Protein AF-A0A310SR81-F1 (afdb_monomer)

InterPro domains:
  IPR002130 Cyclophilin-type peptidyl-prolyl cis-trans isomerase domain [PF00160] (1-65)
  IPR002130 Cyclophilin-type peptidyl-prolyl cis-trans isomerase domain [PS50072] (1-66)
  IPR029000 Cyclophilin-like domain superfamily [G3DSA:2.40.100.10] (1-78)
  IPR029000 Cyclophilin-like domain superfamily [SSF50891] (1-83)
  IPR044666 Cyclophilin-type peptidyl-prolyl cis-trans isomerase, cyclophilin A-like [PTHR45625] (1-77)

Radius of gyration: 24.89 Å; Cα contacts (8 Å, |Δi|>4): 40; chains: 1; bounding box: 71×38×48 Å

Organism: NCBI:txid516756

Sequence (116 aa):
MANAGEDNSGSQFFFTLGSQLDLQNKHSTFGYVTE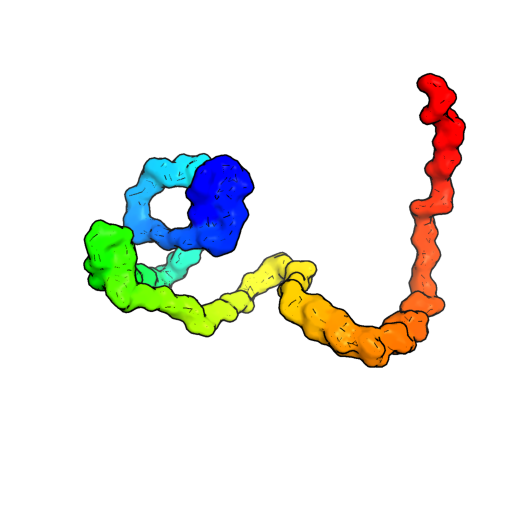ETIYDMLELEEALVDENDKPLYAPKMIKAELLNNPFSEIIPRIIVQERAEEDEEGYVILNKMSCGKSKSAHDHLTDPKLSS

Mean predicted aligned error: 13.72 Å

Secondary structure (DSSP, 8-state):
---SSTT---S-----SS--GGGTTTS-------GGGHHHHHHTTT--B-TTS-BTT---------S--S-TT---HHHHHHHHHHHHHHHHHHHHHS-S----------------

Structure (mmCIF, N/CA/C/O backbone):
data_AF-A0A310SR81-F1
#
_entry.id   AF-A0A310SR81-F1
#
loop_
_atom_site.group_PDB
_atom_site.id
_atom_site.type_symbol
_atom_site.label_atom_id
_atom_site.label_alt_id
_atom_site.label_comp_id
_atom_site.label_asym_id
_atom_site.label_entity_id
_atom_site.label_seq_id
_atom_site.pdbx_PDB_ins_code
_atom_site.Cartn_x
_atom_site.Cartn_y
_atom_site.Cartn_z
_atom_site.occupancy
_atom_site.B_iso_or_equiv
_atom_site.auth_seq_id
_atom_site.auth_comp_id
_atom_site.auth_asym_id
_atom_site.auth_atom_id
_atom_site.pdbx_PDB_model_num
ATOM 1 N N . MET A 1 1 ? 6.260 0.578 6.414 1.00 95.00 1 MET A N 1
ATOM 2 C CA . MET A 1 1 ? 6.528 -0.859 6.181 1.00 95.00 1 MET A CA 1
ATOM 3 C C . MET A 1 1 ? 6.077 -1.636 7.397 1.00 95.00 1 MET A C 1
ATOM 5 O O . MET A 1 1 ? 6.405 -1.218 8.505 1.00 95.00 1 MET A O 1
ATOM 9 N N . ALA A 1 2 ? 5.319 -2.718 7.215 1.00 95.06 2 ALA A N 1
ATOM 10 C CA . ALA A 1 2 ? 4.978 -3.597 8.329 1.00 95.06 2 ALA A CA 1
ATOM 11 C C . ALA A 1 2 ? 6.234 -4.362 8.768 1.00 95.06 2 ALA A C 1
ATOM 13 O O . ALA A 1 2 ? 7.052 -4.754 7.937 1.00 95.06 2 ALA A O 1
ATOM 14 N N . ASN A 1 3 ? 6.390 -4.544 10.073 1.00 93.94 3 ASN A N 1
ATOM 15 C CA . ASN A 1 3 ? 7.456 -5.341 10.664 1.00 93.94 3 ASN A CA 1
ATOM 16 C C . ASN A 1 3 ? 6.949 -5.964 11.971 1.00 93.94 3 ASN A C 1
ATOM 18 O O . ASN A 1 3 ? 5.927 -5.538 12.510 1.00 93.94 3 ASN A O 1
ATOM 22 N N . ALA A 1 4 ? 7.663 -6.975 12.463 1.00 92.19 4 ALA A N 1
ATOM 23 C CA . ALA A 1 4 ? 7.422 -7.592 13.770 1.00 92.19 4 ALA A CA 1
ATOM 24 C C . ALA A 1 4 ? 8.611 -7.379 14.729 1.00 92.19 4 ALA A C 1
ATOM 26 O O . ALA A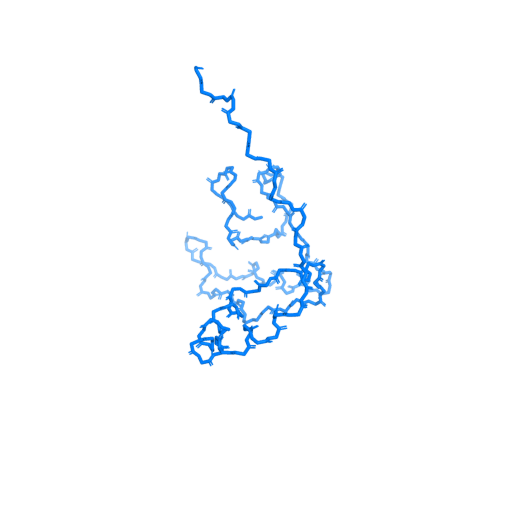 1 4 ? 8.870 -8.207 15.599 1.00 92.19 4 ALA A O 1
ATOM 27 N N . GLY A 1 5 ? 9.382 -6.309 14.517 1.00 88.94 5 GLY A N 1
ATOM 28 C CA . GLY A 1 5 ? 10.645 -6.036 15.201 1.00 88.94 5 GLY A CA 1
ATOM 29 C C . GLY A 1 5 ? 11.622 -5.249 14.326 1.00 88.94 5 GLY A C 1
ATOM 30 O O . GLY A 1 5 ? 11.351 -4.987 13.151 1.00 88.94 5 GLY A O 1
ATOM 31 N N . GLU A 1 6 ? 12.758 -4.881 14.914 1.00 88.12 6 GLU A N 1
ATOM 32 C CA . GLU A 1 6 ? 13.842 -4.169 14.231 1.00 88.12 6 GLU A CA 1
ATOM 33 C C . GLU A 1 6 ? 14.410 -5.006 13.074 1.00 88.12 6 GLU A C 1
ATOM 35 O O . GLU A 1 6 ? 14.467 -6.233 13.155 1.00 88.12 6 GLU A O 1
ATOM 40 N N . ASP A 1 7 ? 14.744 -4.341 11.966 1.00 87.06 7 ASP A N 1
ATOM 41 C CA . ASP A 1 7 ? 15.291 -4.940 10.739 1.00 87.06 7 ASP A CA 1
ATOM 42 C C . ASP A 1 7 ? 14.478 -6.096 10.118 1.00 87.06 7 ASP A C 1
ATOM 44 O O . ASP A 1 7 ? 14.961 -6.818 9.248 1.00 87.06 7 ASP A O 1
ATOM 48 N N . ASN A 1 8 ? 13.202 -6.241 10.486 1.00 91.56 8 ASN A N 1
ATOM 49 C CA . ASN A 1 8 ? 12.315 -7.297 9.990 1.00 91.56 8 ASN A CA 1
ATOM 50 C C . ASN A 1 8 ? 11.290 -6.774 8.965 1.00 91.56 8 ASN A C 1
ATOM 52 O O . ASN A 1 8 ? 10.089 -7.040 9.062 1.00 91.56 8 ASN A O 1
ATOM 56 N N . SER A 1 9 ? 11.750 -5.962 8.010 1.00 91.56 9 SER A N 1
ATOM 57 C CA . SER A 1 9 ? 10.898 -5.425 6.941 1.00 91.56 9 SER A CA 1
ATOM 58 C C . SER A 1 9 ? 10.880 -6.373 5.741 1.00 91.56 9 SER A C 1
ATOM 60 O O . SER A 1 9 ? 11.885 -6.541 5.055 1.00 91.56 9 SER A O 1
ATOM 62 N N . GLY A 1 10 ? 9.724 -6.988 5.489 1.00 93.50 10 GLY A N 1
ATOM 63 C CA . GLY A 1 10 ? 9.475 -7.811 4.303 1.00 93.50 10 GLY A CA 1
ATOM 64 C C . GLY A 1 10 ? 8.832 -7.015 3.163 1.00 93.50 10 GLY A C 1
ATOM 65 O O . GLY A 1 10 ? 9.105 -5.835 2.970 1.00 93.50 10 GLY A O 1
ATOM 66 N N . SER A 1 11 ? 7.931 -7.658 2.421 1.00 94.31 11 SER A N 1
ATOM 67 C CA . SER A 1 11 ? 7.116 -7.013 1.379 1.00 94.31 11 SER A CA 1
ATOM 68 C C . SER A 1 11 ? 5.797 -6.431 1.897 1.00 94.31 11 SER A C 1
ATOM 70 O O . SER A 1 11 ? 5.121 -5.708 1.168 1.00 94.31 11 SER A O 1
ATOM 72 N N . GLN A 1 12 ? 5.403 -6.750 3.134 1.00 96.56 12 GLN A N 1
ATOM 73 C CA . GLN A 1 12 ? 4.143 -6.288 3.703 1.00 96.56 12 GLN A CA 1
ATOM 74 C C . GLN A 1 12 ? 4.223 -4.798 4.057 1.00 96.56 12 GLN A C 1
ATOM 76 O O . GLN A 1 12 ? 5.138 -4.329 4.740 1.00 96.56 12 GLN A O 1
ATOM 81 N N . PHE A 1 13 ? 3.221 -4.045 3.625 1.00 96.00 13 PHE A N 1
ATOM 82 C CA . PHE A 1 13 ? 3.067 -2.631 3.933 1.00 96.00 13 PHE A CA 1
ATOM 83 C C . PHE A 1 13 ? 1.636 -2.347 4.389 1.00 96.00 13 PHE A C 1
ATOM 85 O O . PHE A 1 13 ? 0.760 -3.205 4.307 1.00 96.00 13 PHE A O 1
ATOM 92 N N . PHE A 1 14 ? 1.427 -1.143 4.904 1.00 95.00 14 PHE A N 1
ATOM 93 C CA . PHE A 1 14 ? 0.128 -0.636 5.319 1.00 95.00 14 PHE A CA 1
ATOM 94 C C . PHE A 1 14 ? 0.036 0.838 4.939 1.00 95.00 14 PHE A C 1
ATOM 96 O O . PHE A 1 14 ? 1.061 1.505 4.765 1.00 95.00 14 PHE A O 1
ATOM 103 N N . PHE A 1 15 ? -1.190 1.329 4.831 1.00 95.38 15 PHE A N 1
ATOM 104 C CA . PHE A 1 15 ? -1.480 2.745 4.672 1.00 95.38 15 PHE A CA 1
ATOM 105 C C . PHE A 1 15 ? -1.890 3.342 6.016 1.00 95.38 15 PHE A C 1
ATOM 107 O O . PHE A 1 15 ? -2.479 2.664 6.856 1.00 95.38 15 PHE A O 1
ATOM 114 N N . THR A 1 16 ? -1.580 4.615 6.219 1.00 94.62 16 THR A N 1
ATOM 115 C CA . THR A 1 16 ? -2.022 5.372 7.391 1.00 94.62 16 THR A CA 1
ATOM 116 C C . THR A 1 16 ? -3.271 6.166 7.032 1.00 94.62 16 THR A C 1
ATOM 118 O O . THR A 1 16 ? -3.184 7.098 6.238 1.00 94.62 16 THR A O 1
ATOM 121 N N . LEU A 1 17 ? -4.408 5.807 7.627 1.00 92.38 17 LEU A N 1
ATOM 122 C CA . LEU A 1 17 ? -5.698 6.492 7.446 1.00 92.38 17 LEU A CA 1
ATOM 123 C C . LEU A 1 17 ? -5.859 7.726 8.347 1.00 92.38 17 LEU A C 1
ATOM 125 O O . LEU A 1 17 ? -6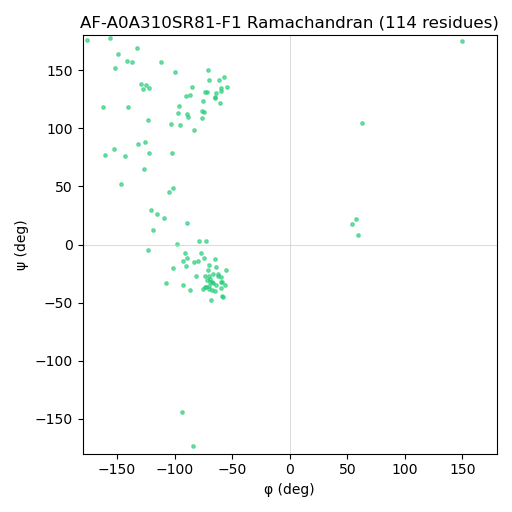.694 8.590 8.111 1.00 92.38 17 LEU A O 1
ATOM 129 N N . GLY A 1 18 ? -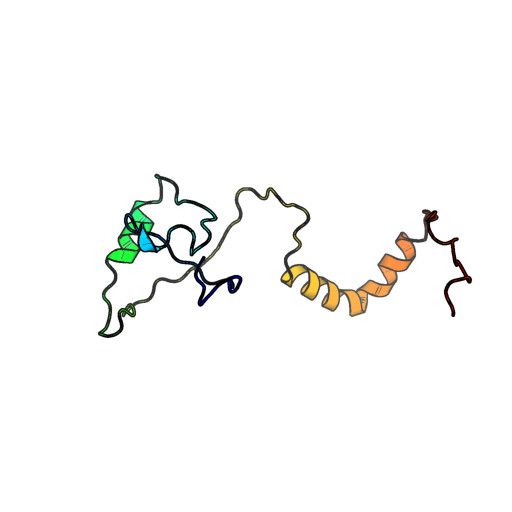5.009 7.841 9.365 1.00 91.44 18 GLY A N 1
ATOM 130 C CA . GLY A 1 18 ? -4.987 8.969 10.281 1.00 91.44 18 GLY A CA 1
ATOM 131 C C . GLY A 1 18 ? -3.629 9.136 10.948 1.00 91.44 18 GLY A C 1
ATOM 132 O O . GLY A 1 18 ? -2.700 8.348 10.740 1.00 91.44 18 GLY A O 1
ATOM 133 N N . SER A 1 19 ? -3.516 10.182 11.763 1.00 93.38 19 SER A N 1
ATOM 134 C CA . SER A 1 19 ? -2.308 10.474 12.533 1.00 93.38 19 SER A CA 1
ATOM 135 C C . SER A 1 19 ? -1.989 9.334 13.493 1.00 93.38 19 SER A C 1
ATOM 137 O O . SER A 1 19 ? -2.791 9.019 14.368 1.00 93.38 19 SER A O 1
ATOM 139 N N . GLN A 1 20 ? -0.794 8.760 13.362 1.00 91.81 20 GLN A N 1
ATOM 140 C CA . GLN A 1 20 ? -0.372 7.634 14.186 1.00 91.81 20 GLN A CA 1
ATOM 141 C C . GLN A 1 20 ? 1.030 7.866 14.758 1.00 91.81 20 GLN A C 1
ATOM 143 O O . GLN A 1 20 ? 2.041 7.458 14.185 1.00 91.81 20 GLN A O 1
ATOM 148 N N . LEU A 1 21 ? 1.085 8.545 15.906 1.00 91.75 21 LEU A N 1
ATOM 149 C CA . LEU A 1 21 ? 2.346 8.921 16.551 1.00 91.75 21 LEU A CA 1
ATOM 150 C C . LEU A 1 21 ? 3.082 7.706 17.137 1.00 91.75 21 LEU A C 1
ATOM 152 O O . LEU A 1 21 ? 4.310 7.690 17.189 1.00 91.75 21 LEU A O 1
ATOM 156 N N . ASP A 1 22 ? 2.346 6.655 17.500 1.00 92.69 22 ASP A N 1
ATOM 157 C CA . ASP A 1 22 ? 2.901 5.449 18.117 1.00 92.69 22 ASP A CA 1
ATOM 158 C C . ASP A 1 22 ? 3.748 4.598 17.163 1.00 92.69 22 ASP A C 1
ATOM 160 O O . ASP A 1 22 ? 4.536 3.765 17.624 1.00 92.69 22 ASP A O 1
ATOM 164 N N . LEU A 1 23 ? 3.612 4.809 15.848 1.00 91.75 23 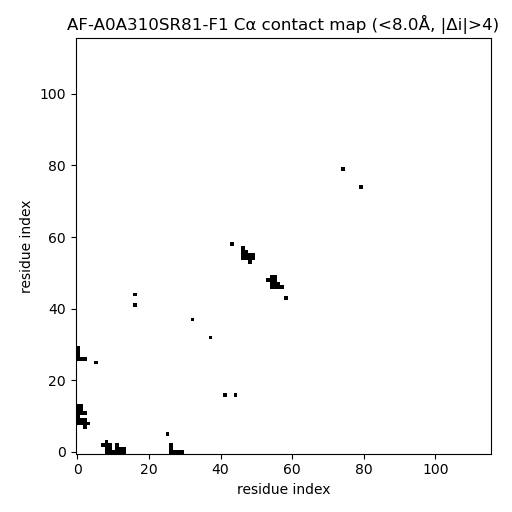LEU A N 1
ATOM 165 C CA . LEU A 1 23 ? 4.405 4.137 14.812 1.00 91.75 23 LEU A CA 1
ATOM 166 C C . LEU A 1 23 ? 5.676 4.917 14.439 1.00 91.75 23 LEU A C 1
ATOM 168 O O . LEU A 1 23 ? 6.524 4.391 13.707 1.00 91.75 23 LEU A O 1
ATOM 172 N N . GLN A 1 24 ? 5.838 6.141 14.955 1.00 90.06 24 GLN A N 1
ATOM 173 C CA . GLN A 1 24 ? 6.994 6.984 14.675 1.00 90.06 24 GLN A CA 1
ATOM 174 C C . GLN A 1 24 ? 8.289 6.290 15.107 1.00 90.06 24 GLN A C 1
ATOM 176 O O . GLN A 1 24 ? 8.381 5.739 16.203 1.00 90.06 24 GLN A O 1
ATOM 181 N N . ASN A 1 25 ? 9.302 6.327 14.237 1.00 90.00 25 ASN A N 1
ATOM 182 C CA . ASN A 1 25 ? 10.606 5.675 14.425 1.00 90.00 25 ASN A CA 1
ATOM 183 C C . ASN A 1 25 ? 10.556 4.141 14.604 1.00 90.00 25 ASN A C 1
ATOM 185 O O . ASN A 1 25 ? 11.585 3.545 14.905 1.00 90.00 25 ASN A O 1
ATOM 189 N N . LYS A 1 26 ? 9.397 3.494 14.406 1.00 92.12 26 LYS A N 1
ATOM 190 C CA . LYS A 1 26 ? 9.251 2.026 14.459 1.00 92.12 26 LYS A CA 1
ATOM 191 C C . LYS A 1 26 ? 9.039 1.405 13.085 1.00 92.12 26 LYS A C 1
ATOM 193 O O . LYS A 1 26 ? 9.484 0.290 12.833 1.00 92.12 26 LYS A O 1
ATOM 198 N N . HIS A 1 27 ? 8.364 2.122 12.191 1.00 94.50 27 HIS A N 1
ATOM 199 C CA . HIS A 1 27 ? 8.075 1.665 10.836 1.00 94.50 27 HIS A CA 1
ATOM 200 C C . HIS A 1 27 ? 8.634 2.647 9.811 1.00 94.50 27 HIS A C 1
ATOM 202 O O . HIS A 1 27 ? 8.447 3.855 9.927 1.00 94.50 27 HIS A O 1
ATOM 208 N N . SER A 1 28 ? 9.290 2.128 8.773 1.00 94.06 28 SER A N 1
ATOM 209 C CA . SER A 1 28 ? 9.832 2.962 7.699 1.00 94.06 28 SER A CA 1
ATOM 210 C C . SER A 1 28 ? 8.722 3.462 6.773 1.00 94.06 28 SER A C 1
ATOM 212 O O . SER A 1 28 ? 7.992 2.657 6.180 1.00 94.06 28 SER A O 1
ATOM 214 N N . THR A 1 29 ? 8.621 4.779 6.613 1.00 94.44 29 THR A N 1
ATOM 215 C CA . THR A 1 29 ? 7.786 5.429 5.591 1.00 94.44 29 THR A CA 1
ATOM 216 C C . THR A 1 29 ? 8.581 5.552 4.295 1.00 94.44 29 THR A C 1
ATOM 218 O O . THR A 1 29 ? 9.703 6.050 4.314 1.00 94.44 29 THR A O 1
ATOM 221 N N . PHE A 1 30 ? 8.014 5.094 3.177 1.00 94.75 30 PHE A N 1
ATOM 222 C CA . PHE A 1 30 ? 8.700 5.058 1.874 1.00 94.75 30 PHE A CA 1
ATOM 223 C C . PHE A 1 30 ? 7.970 5.825 0.760 1.00 94.75 30 PHE A C 1
ATOM 225 O O . PHE A 1 30 ? 8.490 5.938 -0.345 1.00 94.75 30 PHE A O 1
ATOM 232 N N . GLY A 1 31 ? 6.776 6.353 1.028 1.00 95.56 31 GLY A N 1
ATOM 233 C CA . GLY A 1 31 ? 5.977 7.076 0.045 1.00 95.56 31 GLY A CA 1
ATOM 234 C C . GLY A 1 31 ? 4.706 7.651 0.658 1.00 95.56 31 GLY A C 1
ATOM 235 O O . GLY A 1 31 ? 4.417 7.418 1.833 1.00 95.56 31 GLY A O 1
ATOM 236 N N . TYR A 1 32 ? 3.964 8.400 -0.150 1.00 96.12 32 TYR A N 1
ATOM 237 C CA . TYR A 1 32 ? 2.667 8.976 0.192 1.00 96.12 32 TYR A CA 1
ATOM 238 C C . TYR A 1 32 ? 1.703 8.814 -0.987 1.00 96.12 32 TYR A C 1
ATOM 240 O O . TYR A 1 32 ? 2.135 8.641 -2.128 1.00 96.12 32 TYR A O 1
ATOM 248 N N . VAL A 1 33 ? 0.403 8.848 -0.699 1.00 96.00 33 VAL A N 1
ATOM 249 C CA . VAL A 1 33 ? -0.653 8.816 -1.719 1.00 96.00 33 VAL A CA 1
ATOM 250 C C . VAL A 1 33 ? -0.897 10.239 -2.212 1.00 96.00 33 VAL A C 1
ATOM 252 O O . VAL A 1 33 ? -0.957 11.173 -1.413 1.00 96.00 33 VAL A O 1
ATOM 255 N N . THR A 1 34 ? -1.012 10.411 -3.524 1.00 96.25 34 THR A N 1
ATOM 256 C CA . THR A 1 34 ? -1.305 11.702 -4.155 1.00 96.25 34 THR A CA 1
ATOM 257 C C . THR A 1 34 ? -2.741 12.143 -3.897 1.00 96.25 34 THR A C 1
ATOM 259 O O . THR A 1 34 ? -3.642 11.313 -3.799 1.00 96.25 34 THR A O 1
ATOM 262 N N . GLU A 1 35 ? -2.965 13.457 -3.843 1.00 94.50 35 GLU A N 1
ATOM 263 C CA . GLU A 1 35 ? -4.279 14.048 -3.545 1.00 94.50 35 GLU A CA 1
ATOM 264 C C . GLU A 1 35 ? -5.387 13.568 -4.496 1.00 94.50 35 GLU A C 1
ATOM 266 O O . GLU A 1 35 ? -6.514 13.352 -4.063 1.00 94.50 35 GLU A O 1
ATOM 271 N N . GLU A 1 36 ? -5.063 13.329 -5.770 1.00 96.44 36 GLU A N 1
ATOM 272 C CA . GLU A 1 36 ? -6.023 12.872 -6.786 1.00 96.44 36 GLU A CA 1
ATOM 273 C C . GLU A 1 36 ? -6.640 11.497 -6.477 1.00 96.44 36 GLU A C 1
ATOM 275 O O . GLU A 1 36 ? -7.764 11.231 -6.888 1.00 96.44 36 GLU A O 1
ATOM 280 N N . THR A 1 37 ? -5.931 10.639 -5.736 1.00 95.88 37 THR A N 1
ATOM 281 C CA . THR A 1 37 ? -6.320 9.242 -5.462 1.00 95.88 37 THR A CA 1
ATOM 282 C C . THR A 1 37 ? -6.512 8.969 -3.968 1.00 95.88 37 THR A C 1
ATOM 284 O O . THR A 1 37 ? -6.548 7.817 -3.538 1.00 95.88 37 THR A O 1
ATOM 287 N N . ILE A 1 38 ? -6.576 10.012 -3.131 1.00 95.12 38 ILE A N 1
ATOM 288 C CA . ILE A 1 38 ? -6.719 9.840 -1.678 1.00 95.12 38 ILE A CA 1
ATOM 289 C C . ILE A 1 38 ? -8.103 9.298 -1.301 1.00 95.12 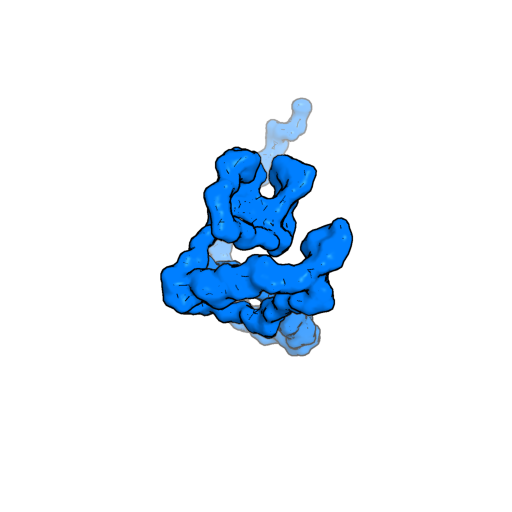38 ILE A C 1
ATOM 291 O O . ILE A 1 38 ? -8.220 8.527 -0.355 1.00 95.12 38 ILE A O 1
ATOM 295 N N . TYR A 1 39 ? -9.141 9.647 -2.066 1.00 94.31 39 TYR A N 1
ATOM 296 C CA . TYR A 1 39 ? -10.506 9.178 -1.823 1.00 94.31 39 TYR A CA 1
ATOM 297 C C . TYR A 1 39 ? -10.658 7.674 -2.070 1.00 94.31 39 TYR A C 1
ATOM 299 O O . TYR A 1 39 ? -11.278 7.002 -1.253 1.00 94.31 39 TYR A O 1
ATOM 307 N N . ASP A 1 40 ? -10.005 7.135 -3.105 1.00 93.62 40 ASP A N 1
ATOM 308 C CA . ASP A 1 40 ? -9.963 5.685 -3.357 1.00 93.62 40 ASP A CA 1
ATOM 309 C C . ASP A 1 40 ? -9.326 4.934 -2.177 1.00 93.62 40 ASP A C 1
ATOM 311 O O . ASP A 1 40 ? -9.673 3.797 -1.868 1.00 93.62 40 ASP A O 1
ATOM 315 N N . MET A 1 41 ? -8.371 5.578 -1.502 1.00 93.44 41 MET A N 1
ATOM 316 C CA . MET A 1 41 ? -7.702 5.020 -0.333 1.00 93.44 41 MET A CA 1
ATOM 317 C C . MET A 1 41 ? -8.595 5.060 0.914 1.00 93.44 41 MET A C 1
ATOM 319 O O . MET A 1 41 ? -8.609 4.089 1.667 1.00 93.44 41 MET A O 1
ATOM 323 N N . LEU A 1 42 ? -9.372 6.132 1.104 1.00 93.06 42 LEU A N 1
ATOM 324 C CA . LEU A 1 42 ? -10.356 6.243 2.188 1.00 93.06 42 LEU A CA 1
ATOM 325 C C . LEU A 1 42 ? -11.513 5.246 2.029 1.00 93.06 42 LEU A C 1
ATOM 327 O O . LEU A 1 42 ? -11.984 4.709 3.023 1.00 93.06 42 LEU A O 1
ATOM 331 N N . GLU A 1 43 ? -11.915 4.911 0.802 1.00 92.44 43 GLU A N 1
ATOM 332 C CA . GLU A 1 43 ? -12.928 3.871 0.559 1.00 92.44 43 GLU A CA 1
ATOM 333 C C . GLU A 1 43 ? -12.494 2.495 1.108 1.00 92.44 43 GLU A C 1
ATOM 335 O O . GLU A 1 43 ? -13.326 1.694 1.534 1.00 92.44 43 GLU A O 1
ATOM 340 N N . LEU A 1 44 ? -11.182 2.223 1.188 1.00 91.62 44 LEU A N 1
ATOM 341 C CA . LEU A 1 44 ? -10.662 0.990 1.795 1.00 91.62 44 LEU A CA 1
ATOM 342 C C . LEU A 1 44 ? -10.931 0.906 3.308 1.00 91.62 44 LEU A C 1
ATOM 344 O O . LEU A 1 44 ? -10.976 -0.204 3.840 1.00 91.62 44 LEU A O 1
ATOM 348 N N . GLU A 1 45 ? -11.086 2.042 3.998 1.00 90.69 45 GLU A N 1
ATOM 349 C CA . GLU A 1 45 ? -11.413 2.106 5.432 1.00 90.69 45 GLU A CA 1
ATOM 350 C C . GLU A 1 45 ? -12.859 1.686 5.709 1.00 90.69 45 GLU A C 1
ATOM 352 O O . GLU A 1 45 ? -13.150 1.103 6.750 1.00 90.69 45 GLU A O 1
ATOM 357 N N . GLU A 1 46 ? -13.765 1.924 4.760 1.00 91.75 46 GLU A N 1
ATOM 358 C CA . GLU A 1 46 ? -15.200 1.662 4.910 1.00 91.75 46 GLU A CA 1
ATOM 359 C C . GLU A 1 46 ? -15.570 0.175 4.734 1.00 91.75 46 GLU A C 1
ATOM 361 O O . GLU A 1 46 ? -16.746 -0.204 4.780 1.00 91.75 46 GLU A O 1
ATOM 366 N N . ALA A 1 47 ? -14.579 -0.700 4.537 1.00 92.56 47 ALA A N 1
ATOM 367 C CA . ALA A 1 47 ? -14.796 -2.126 4.346 1.00 92.56 47 ALA A CA 1
ATOM 368 C C . ALA A 1 47 ? -15.402 -2.787 5.597 1.00 92.56 47 ALA A C 1
ATOM 370 O O . ALA A 1 47 ? -14.887 -2.677 6.707 1.00 92.56 47 ALA A O 1
ATOM 371 N N . LEU A 1 48 ? -16.474 -3.563 5.404 1.00 95.75 48 LEU A N 1
ATOM 372 C CA . LEU A 1 48 ? -17.061 -4.369 6.477 1.00 95.75 48 LEU A CA 1
ATOM 373 C C . LEU A 1 48 ? -16.070 -5.447 6.934 1.00 95.75 48 LEU A C 1
ATOM 375 O O . LEU A 1 48 ? -15.601 -6.240 6.111 1.00 95.75 48 LEU A O 1
ATOM 379 N N . VAL A 1 49 ? -15.801 -5.506 8.238 1.00 96.25 49 VAL A N 1
ATOM 380 C CA . VAL A 1 49 ? -14.876 -6.463 8.864 1.00 96.25 49 VAL A CA 1
ATOM 381 C C . VAL A 1 49 ? -15.601 -7.485 9.742 1.00 96.25 49 VAL A C 1
ATOM 383 O O . VAL A 1 49 ? -16.729 -7.260 10.184 1.00 96.25 49 VAL A O 1
ATOM 386 N N . ASP A 1 50 ? -14.959 -8.631 9.960 1.00 96.12 50 ASP A N 1
ATOM 387 C CA . ASP A 1 50 ? -15.366 -9.630 10.948 1.00 96.12 50 ASP A CA 1
ATOM 388 C C . ASP A 1 50 ? -14.830 -9.308 12.361 1.00 96.12 50 ASP A C 1
ATOM 390 O O . ASP A 1 50 ? -14.252 -8.252 12.604 1.00 96.12 50 ASP A O 1
ATOM 394 N N . GLU A 1 51 ? -15.022 -10.227 13.312 1.00 97.25 51 GLU A N 1
ATOM 395 C CA . GLU A 1 51 ? -14.595 -10.067 14.713 1.00 97.25 51 GLU A CA 1
ATOM 396 C C . GLU A 1 51 ? -13.066 -9.978 14.914 1.00 97.25 51 GLU A C 1
ATOM 398 O O . GLU A 1 51 ? -12.621 -9.627 16.004 1.00 97.25 51 GLU A O 1
ATOM 403 N N . ASN A 1 52 ? -12.257 -10.305 13.900 1.00 95.88 52 ASN A N 1
ATOM 404 C CA . ASN A 1 52 ? -10.791 -10.246 13.944 1.00 95.88 52 ASN A CA 1
ATOM 405 C C . ASN A 1 52 ? -10.234 -9.098 13.084 1.00 95.88 52 ASN A C 1
ATOM 407 O O . ASN A 1 52 ? -9.095 -9.185 12.619 1.00 95.88 52 ASN A O 1
ATOM 411 N N . ASP A 1 53 ? -11.047 -8.071 12.814 1.00 92.06 53 ASP A N 1
ATOM 412 C CA . ASP A 1 53 ? -10.726 -6.939 11.935 1.00 92.06 53 ASP A CA 1
ATOM 413 C C . ASP A 1 53 ? -10.354 -7.356 10.501 1.00 92.06 53 ASP A C 1
ATOM 415 O O . ASP A 1 53 ? -9.695 -6.622 9.758 1.00 92.06 53 ASP A O 1
ATOM 419 N N . LYS A 1 54 ? -10.774 -8.551 10.068 1.00 94.50 54 LYS A N 1
ATOM 420 C CA . LYS A 1 54 ? -10.521 -9.024 8.711 1.00 94.50 54 LYS A CA 1
ATOM 421 C C . LYS A 1 54 ? -11.673 -8.599 7.800 1.00 94.50 54 LYS A C 1
ATOM 423 O O . LYS A 1 54 ? -12.822 -8.930 8.089 1.00 94.50 54 LYS A O 1
ATOM 428 N N . PRO A 1 55 ? -11.401 -7.939 6.661 1.00 95.88 55 PRO A N 1
ATOM 429 C CA . PRO A 1 55 ? -12.456 -7.560 5.730 1.00 95.88 55 PRO A CA 1
ATOM 430 C C . PRO A 1 55 ? -13.228 -8.778 5.210 1.00 95.88 55 PRO A C 1
ATOM 432 O O . PRO A 1 55 ? -12.623 -9.742 4.728 1.00 95.88 55 PRO A O 1
ATOM 435 N N . LEU A 1 56 ? -14.561 -8.700 5.231 1.00 96.31 56 LEU A N 1
ATOM 436 C CA . LEU A 1 56 ? -15.455 -9.699 4.630 1.00 96.31 56 LEU A CA 1
ATOM 437 C C . LEU A 1 56 ? -15.191 -9.835 3.125 1.00 96.31 56 LEU A C 1
ATOM 439 O O . LEU A 1 56 ? -15.188 -10.938 2.579 1.00 96.31 56 LEU A O 1
ATOM 443 N N . TYR A 1 57 ? -14.907 -8.705 2.475 1.00 94.00 57 TYR A N 1
ATOM 444 C CA . TYR A 1 57 ? -14.512 -8.618 1.074 1.00 94.00 57 TYR A CA 1
ATOM 445 C C . TYR A 1 57 ? -13.191 -7.859 0.971 1.00 94.00 57 TYR A C 1
ATOM 447 O O . TYR A 1 57 ? -13.163 -6.641 0.840 1.00 94.00 57 TYR A O 1
ATOM 455 N N . ALA A 1 58 ? -12.080 -8.591 1.067 1.00 93.12 58 ALA A N 1
ATOM 456 C CA . ALA A 1 58 ? -10.749 -7.994 1.053 1.00 93.12 58 ALA A CA 1
ATOM 457 C C . ALA A 1 58 ? -10.429 -7.321 -0.300 1.00 93.12 58 ALA A C 1
ATOM 459 O O . ALA A 1 58 ? -10.476 -8.003 -1.335 1.00 93.12 58 ALA A O 1
ATOM 460 N N . PRO A 1 59 ? -10.039 -6.029 -0.301 1.00 92.94 59 PRO A N 1
ATOM 461 C CA . PRO A 1 59 ? -9.519 -5.353 -1.484 1.00 92.94 59 PRO A CA 1
ATOM 462 C C . PRO A 1 59 ? -8.295 -6.077 -2.049 1.00 92.94 59 PRO A C 1
ATOM 464 O O . PRO A 1 59 ? -7.476 -6.627 -1.308 1.00 92.94 59 PRO A O 1
ATOM 467 N N . LYS A 1 60 ? -8.160 -6.088 -3.379 1.00 94.38 60 LYS A N 1
ATOM 468 C CA . LYS A 1 60 ? -7.059 -6.767 -4.073 1.00 94.38 60 LYS A CA 1
ATOM 469 C C . LYS A 1 60 ? -6.316 -5.806 -4.985 1.00 94.38 60 LYS A C 1
ATOM 471 O O . LYS A 1 60 ? -6.929 -5.072 -5.752 1.00 94.38 60 LYS A O 1
ATOM 476 N N . MET A 1 61 ? -4.988 -5.891 -4.964 1.00 94.19 61 MET A N 1
ATOM 477 C CA . MET A 1 61 ? -4.150 -5.265 -5.981 1.00 94.19 61 MET A CA 1
ATOM 478 C C . MET A 1 61 ? -4.252 -6.082 -7.272 1.00 94.19 61 MET A C 1
ATOM 480 O O . MET A 1 61 ? -3.840 -7.239 -7.311 1.00 94.19 61 MET A O 1
ATOM 484 N N . ILE A 1 62 ? -4.831 -5.490 -8.315 1.00 96.50 62 ILE A N 1
ATOM 485 C CA . ILE A 1 62 ? -5.029 -6.157 -9.613 1.00 96.50 62 ILE A CA 1
ATOM 486 C C . ILE A 1 62 ? -3.791 -5.987 -10.500 1.00 96.50 62 ILE A C 1
ATOM 488 O O . ILE A 1 62 ? -3.394 -6.907 -11.212 1.00 96.50 62 ILE A O 1
ATOM 492 N N . LYS A 1 63 ? -3.179 -4.802 -10.453 1.00 96.12 63 LYS A N 1
ATOM 493 C CA . LYS A 1 63 ? -2.019 -4.414 -11.253 1.00 96.12 63 LYS A CA 1
ATOM 494 C C . LYS A 1 63 ? -1.202 -3.376 -10.487 1.00 96.12 63 LYS A C 1
ATOM 496 O O . LYS A 1 63 ? -1.761 -2.617 -9.701 1.00 96.12 63 LYS A O 1
ATOM 501 N N . ALA A 1 64 ? 0.099 -3.335 -10.748 1.00 94.12 64 ALA A N 1
ATOM 502 C CA . ALA A 1 64 ? 0.988 -2.263 -10.323 1.00 94.12 64 ALA A CA 1
ATOM 503 C C . ALA A 1 64 ? 1.780 -1.764 -11.537 1.00 94.12 64 ALA A C 1
ATOM 505 O O . ALA A 1 64 ? 2.237 -2.567 -12.353 1.00 94.12 64 ALA A O 1
ATOM 506 N N . GLU A 1 65 ? 1.931 -0.449 -11.660 1.00 94.94 65 GLU A N 1
ATOM 507 C CA . GLU A 1 65 ? 2.690 0.196 -12.731 1.00 94.94 65 GLU A CA 1
ATOM 508 C C . GLU A 1 65 ? 3.715 1.155 -12.128 1.00 94.94 65 GLU A C 1
ATOM 510 O O . GLU A 1 65 ? 3.398 1.937 -11.233 1.00 94.94 65 GLU A O 1
ATOM 515 N N . LEU A 1 66 ? 4.952 1.094 -12.621 1.00 93.44 66 LEU A N 1
ATOM 516 C CA . LEU A 1 66 ? 6.014 2.008 -12.219 1.00 93.44 66 LEU A CA 1
ATOM 517 C C . LEU A 1 66 ? 6.084 3.165 -13.217 1.00 93.44 66 LEU A C 1
ATOM 519 O O . LEU A 1 66 ? 6.607 3.005 -14.316 1.00 93.44 66 LEU A O 1
ATOM 523 N N . LEU A 1 67 ? 5.554 4.326 -12.828 1.00 94.44 67 LEU A N 1
ATOM 524 C CA . LEU A 1 67 ? 5.465 5.495 -13.712 1.00 94.44 67 LEU A CA 1
ATOM 525 C C . LEU A 1 67 ? 6.821 6.172 -13.951 1.00 94.44 67 LEU A C 1
ATOM 527 O O . LEU A 1 67 ? 7.094 6.655 -15.046 1.00 94.44 67 LEU A O 1
ATOM 531 N N . ASN A 1 68 ? 7.677 6.204 -12.928 1.00 94.06 68 ASN A N 1
ATOM 532 C CA . ASN A 1 68 ? 9.020 6.767 -13.004 1.00 94.06 68 ASN A CA 1
ATOM 533 C C . ASN A 1 68 ? 9.989 5.880 -12.214 1.00 94.06 68 ASN A C 1
ATOM 535 O O . ASN A 1 68 ? 9.811 5.709 -11.008 1.00 94.06 68 ASN A O 1
ATOM 539 N N . ASN A 1 69 ? 10.993 5.311 -12.888 1.00 93.31 69 ASN A N 1
ATOM 540 C CA . ASN A 1 69 ? 11.996 4.454 -12.261 1.00 93.31 69 ASN A CA 1
ATOM 541 C C . ASN A 1 69 ? 13.325 5.208 -12.058 1.00 93.31 69 ASN A C 1
ATOM 543 O O . ASN A 1 69 ? 14.081 5.347 -13.022 1.00 93.31 69 ASN A O 1
ATOM 547 N N . PRO A 1 70 ? 13.659 5.647 -10.831 1.00 95.81 70 PRO A N 1
ATOM 548 C CA . PRO A 1 70 ? 14.950 6.275 -10.550 1.00 95.81 70 PRO A CA 1
ATOM 549 C C . PRO A 1 70 ? 16.128 5.284 -10.509 1.00 95.81 70 PRO A C 1
ATOM 551 O O . PRO A 1 70 ? 17.273 5.726 -10.520 1.00 95.81 70 PRO A O 1
ATOM 554 N N . PHE A 1 71 ? 15.868 3.971 -10.483 1.00 94.88 71 PHE A N 1
ATOM 555 C CA . PHE A 1 71 ? 16.876 2.912 -10.366 1.00 94.88 71 PHE A CA 1
ATOM 556 C C . PHE A 1 71 ? 16.791 1.952 -11.559 1.00 94.88 71 PHE A C 1
ATOM 558 O O . PHE A 1 71 ? 16.209 0.864 -11.496 1.00 94.88 71 PHE A O 1
ATOM 565 N N . SER A 1 72 ? 17.353 2.375 -12.690 1.00 90.56 72 SER A N 1
ATOM 566 C CA . SER A 1 72 ? 17.352 1.596 -13.939 1.00 90.56 72 SER A CA 1
ATOM 567 C C . SER A 1 72 ? 18.126 0.272 -13.859 1.00 90.56 72 SER A C 1
ATOM 569 O O . SER A 1 72 ? 17.919 -0.618 -14.679 1.00 90.56 72 SER A O 1
ATOM 571 N N . GLU A 1 73 ? 19.010 0.136 -12.875 1.00 93.69 73 GLU A N 1
ATOM 572 C CA . GLU A 1 73 ? 19.849 -1.032 -12.622 1.00 93.69 73 GLU A CA 1
ATOM 573 C C . GLU A 1 73 ? 19.119 -2.172 -11.897 1.00 93.69 73 GLU A C 1
ATOM 575 O O . GLU A 1 73 ? 19.624 -3.295 -11.856 1.00 93.69 73 GLU A O 1
ATOM 580 N N . ILE A 1 74 ? 17.936 -1.918 -11.327 1.00 92.06 74 ILE A N 1
ATOM 581 C CA . ILE A 1 74 ? 17.139 -2.955 -10.668 1.00 92.06 74 ILE A CA 1
ATOM 582 C C . ILE A 1 74 ? 16.468 -3.812 -11.742 1.00 92.06 74 ILE A C 1
ATOM 584 O O . ILE A 1 74 ? 15.523 -3.385 -12.402 1.00 92.06 74 ILE A O 1
ATOM 588 N N . ILE A 1 75 ? 16.935 -5.051 -11.885 1.00 90.38 75 ILE A N 1
ATOM 589 C CA . ILE A 1 75 ? 16.378 -6.021 -12.831 1.00 90.38 75 ILE A CA 1
ATOM 590 C C . ILE A 1 75 ? 15.374 -6.928 -12.096 1.00 90.38 75 ILE A C 1
ATOM 592 O O . ILE A 1 75 ? 15.764 -7.639 -11.162 1.00 90.38 75 ILE A O 1
ATOM 596 N N . PRO A 1 76 ? 14.086 -6.943 -12.497 1.00 90.56 76 PRO A N 1
ATOM 597 C CA . PRO A 1 76 ? 13.096 -7.871 -11.961 1.00 90.56 76 PRO A CA 1
ATOM 598 C C . PRO A 1 76 ? 13.539 -9.330 -12.084 1.00 90.56 76 PRO A C 1
ATOM 600 O O . PRO A 1 76 ? 13.981 -9.769 -13.144 1.00 90.56 76 PRO A O 1
ATOM 603 N N . ARG A 1 77 ? 13.350 -10.115 -11.017 1.00 90.88 77 ARG A N 1
ATOM 604 C CA . ARG A 1 77 ? 13.748 -11.537 -10.992 1.00 90.88 77 ARG A CA 1
ATOM 605 C C . ARG A 1 77 ? 13.082 -12.372 -12.091 1.00 90.88 77 ARG A C 1
ATOM 607 O O . ARG A 1 77 ? 13.716 -13.286 -12.596 1.00 90.88 77 ARG A O 1
ATOM 614 N N . ILE A 1 78 ? 11.855 -12.022 -12.481 1.00 86.56 78 ILE A N 1
ATOM 615 C CA . ILE A 1 78 ? 11.097 -12.702 -13.547 1.00 86.56 78 ILE A CA 1
ATOM 616 C C . ILE A 1 78 ? 11.872 -12.662 -14.871 1.00 86.56 78 ILE A C 1
ATOM 618 O O . ILE A 1 78 ? 12.056 -13.691 -15.506 1.00 86.56 78 ILE A O 1
ATOM 622 N N . ILE A 1 79 ? 12.443 -11.503 -15.218 1.00 77.06 79 ILE A N 1
ATOM 623 C CA . ILE A 1 79 ? 13.232 -11.328 -16.447 1.00 77.06 79 ILE A CA 1
ATOM 624 C C . ILE A 1 79 ? 14.495 -12.197 -16.422 1.00 77.06 79 ILE A C 1
ATOM 626 O O . ILE A 1 79 ? 14.940 -12.681 -17.457 1.00 77.06 79 ILE A O 1
ATOM 630 N N . VAL A 1 80 ? 15.102 -12.385 -15.247 1.00 74.44 80 VAL A N 1
ATOM 631 C CA . VAL A 1 8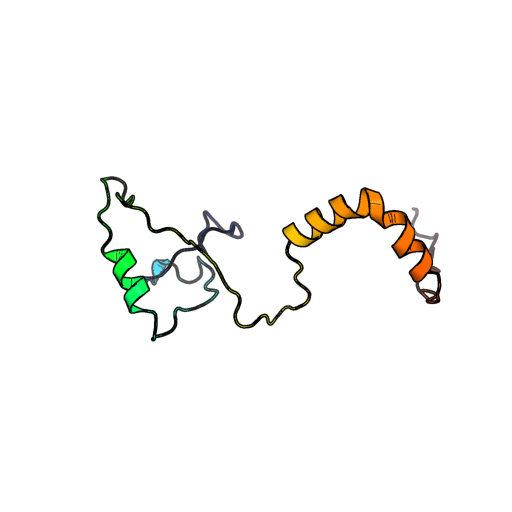0 ? 16.294 -13.234 -15.098 1.00 74.44 80 VAL A CA 1
ATOM 632 C C . VAL A 1 80 ? 15.941 -14.709 -15.282 1.00 74.44 80 VAL A C 1
ATOM 634 O O . VAL A 1 80 ? 16.716 -15.437 -15.890 1.00 74.44 80 VAL A O 1
ATOM 637 N N . GLN A 1 81 ? 14.784 -15.143 -14.779 1.00 70.62 81 GLN A N 1
ATOM 638 C CA . GLN A 1 81 ? 14.310 -16.521 -14.923 1.00 70.62 81 GLN A CA 1
ATOM 639 C C . GLN A 1 81 ? 13.957 -16.845 -16.375 1.00 70.62 81 GLN A C 1
ATOM 641 O O . GLN A 1 81 ? 14.468 -17.825 -16.901 1.00 70.62 81 GLN A O 1
ATOM 646 N N . GLU A 1 82 ? 13.195 -15.976 -17.043 1.00 70.12 82 GLU A N 1
ATOM 647 C CA . GLU A 1 82 ? 12.853 -16.136 -18.464 1.00 70.12 82 GLU A CA 1
ATOM 648 C C . GLU A 1 82 ? 14.113 -16.212 -19.338 1.00 70.12 82 GLU A C 1
ATOM 650 O O . GLU A 1 82 ? 14.249 -17.117 -20.155 1.00 70.12 82 GLU A O 1
ATOM 655 N N . ARG A 1 83 ? 15.098 -15.333 -19.103 1.00 62.69 83 ARG A N 1
ATOM 656 C CA . ARG A 1 83 ? 16.379 -15.374 -19.829 1.00 62.69 83 ARG A CA 1
ATOM 657 C C . ARG A 1 83 ? 17.181 -16.643 -19.548 1.00 62.69 83 ARG A C 1
ATOM 659 O O . ARG A 1 83 ? 17.776 -17.184 -20.466 1.00 62.69 83 ARG A O 1
ATOM 666 N N . ALA A 1 84 ? 17.202 -17.124 -18.305 1.00 62.56 84 ALA A N 1
ATOM 667 C CA . ALA A 1 84 ? 17.926 -18.344 -17.949 1.00 62.56 84 ALA A CA 1
ATOM 668 C C . ALA A 1 84 ? 17.303 -19.606 -18.572 1.00 62.56 84 ALA A C 1
ATOM 670 O O . ALA A 1 84 ? 18.032 -20.538 -18.903 1.00 62.56 84 ALA A O 1
ATOM 671 N N . GLU A 1 85 ? 15.979 -19.629 -18.741 1.00 60.03 85 GLU A N 1
ATOM 672 C CA . GLU A 1 85 ? 15.256 -20.699 -19.437 1.00 60.03 85 GLU A CA 1
ATOM 673 C C . GLU A 1 85 ? 15.470 -20.629 -20.961 1.00 60.03 85 GLU A C 1
ATOM 675 O O . GLU A 1 85 ? 15.654 -21.662 -21.602 1.00 60.03 85 GLU A O 1
ATOM 680 N N . GLU A 1 86 ? 15.549 -19.427 -21.542 1.00 56.34 86 GLU A N 1
ATOM 681 C CA . GLU A 1 86 ? 15.931 -19.217 -22.950 1.00 56.34 86 GLU A CA 1
ATOM 682 C C . GLU A 1 86 ? 17.422 -19.543 -23.217 1.00 56.34 86 GLU A C 1
ATOM 684 O O . GLU A 1 86 ? 17.795 -19.987 -24.307 1.00 56.34 86 GLU A O 1
ATOM 689 N N . ASP A 1 87 ? 18.297 -19.377 -22.221 1.00 50.81 87 ASP A N 1
ATOM 690 C CA . ASP A 1 87 ? 19.745 -19.585 -22.330 1.00 50.81 87 ASP A CA 1
ATOM 691 C C . ASP A 1 87 ? 20.190 -21.068 -22.311 1.00 50.81 87 ASP A C 1
ATOM 693 O O . ASP A 1 87 ? 21.354 -21.336 -22.636 1.00 50.81 87 ASP A O 1
ATOM 697 N N . GLU A 1 88 ? 19.299 -22.046 -22.062 1.00 51.56 88 GLU A N 1
ATOM 698 C CA . GLU A 1 88 ? 19.556 -23.452 -22.453 1.00 51.56 88 GLU A CA 1
ATOM 699 C C . GLU A 1 88 ? 19.692 -23.597 -23.985 1.00 51.56 88 GLU A C 1
ATOM 701 O O . GLU A 1 88 ? 20.425 -24.467 -24.462 1.00 51.56 88 GLU A O 1
ATOM 706 N N . GLU A 1 89 ? 19.098 -22.688 -24.767 1.00 50.47 89 GLU A N 1
ATOM 707 C CA . GLU A 1 89 ? 19.309 -22.569 -26.218 1.00 50.47 89 GLU A CA 1
ATOM 708 C C . GLU A 1 89 ? 20.276 -21.412 -26.591 1.00 50.47 89 GLU A C 1
ATOM 710 O O . GLU A 1 89 ? 20.890 -21.422 -27.663 1.00 50.47 89 GLU A O 1
ATOM 715 N N . GLY A 1 90 ? 20.474 -20.429 -25.700 1.00 40.31 90 GLY A N 1
ATOM 716 C CA . GLY A 1 90 ? 21.206 -19.171 -25.940 1.00 40.31 90 GLY A CA 1
ATOM 717 C C . GLY A 1 90 ? 22.706 -19.131 -25.593 1.00 40.31 90 GLY A C 1
ATOM 718 O O . GLY A 1 90 ? 23.419 -18.244 -26.085 1.00 40.31 90 GLY A O 1
ATOM 719 N N . TYR A 1 91 ? 23.244 -20.101 -24.838 1.00 44.81 91 TYR A N 1
ATOM 720 C CA . TYR A 1 91 ? 24.655 -20.114 -24.388 1.00 44.81 91 TYR A CA 1
ATOM 721 C C . TYR A 1 91 ? 25.690 -20.001 -25.537 1.00 44.81 91 TYR A C 1
ATOM 723 O O . TYR A 1 91 ? 26.829 -19.565 -25.346 1.00 44.81 91 TYR A O 1
ATOM 731 N N . VAL A 1 92 ? 25.302 -20.347 -26.770 1.00 49.03 92 VAL A N 1
ATOM 732 C CA . VAL A 1 92 ? 26.166 -20.301 -27.963 1.00 49.03 92 VAL A CA 1
ATOM 733 C C . VAL A 1 92 ? 26.428 -18.872 -28.469 1.00 49.03 92 VAL A C 1
ATOM 735 O O . VAL A 1 92 ? 27.471 -18.631 -29.089 1.00 49.03 92 VAL A O 1
ATOM 738 N N . ILE A 1 93 ? 25.529 -17.908 -28.228 1.00 49.59 93 ILE A N 1
ATOM 739 C CA . ILE A 1 93 ? 25.604 -16.583 -28.875 1.00 49.59 93 ILE A CA 1
ATOM 740 C C . ILE A 1 93 ? 26.372 -15.552 -28.032 1.00 49.59 93 ILE A C 1
ATOM 742 O O . ILE A 1 93 ? 27.142 -14.766 -28.592 1.00 49.59 93 ILE A O 1
ATOM 746 N N . LEU A 1 94 ? 26.284 -15.600 -26.699 1.00 44.88 94 LEU A N 1
ATOM 747 C CA . LEU A 1 94 ? 26.972 -14.637 -25.823 1.00 44.88 94 LEU A CA 1
ATOM 748 C C . LEU A 1 94 ? 28.502 -14.818 -25.796 1.00 44.88 94 LEU A C 1
ATOM 750 O O . LEU A 1 94 ? 29.232 -13.824 -25.816 1.00 44.88 94 LEU A O 1
ATOM 754 N N . ASN A 1 95 ? 29.013 -16.054 -25.872 1.00 46.72 95 ASN A N 1
ATOM 755 C CA . ASN A 1 95 ? 30.465 -16.310 -25.884 1.00 46.72 95 ASN A CA 1
ATOM 756 C C . ASN A 1 95 ? 31.166 -15.885 -27.187 1.00 46.72 95 ASN A C 1
ATOM 758 O O . ASN A 1 95 ? 32.373 -15.642 -27.189 1.00 46.72 95 ASN A O 1
ATOM 762 N N . LYS A 1 96 ? 30.437 -15.764 -28.305 1.00 47.19 96 LYS A N 1
ATOM 763 C CA . LYS A 1 96 ? 31.003 -15.268 -29.574 1.00 47.19 96 LYS A CA 1
ATOM 764 C C . LYS A 1 96 ? 31.089 -13.744 -29.628 1.00 47.19 96 LYS A C 1
ATOM 766 O O . LYS A 1 96 ? 31.967 -13.224 -30.313 1.00 47.19 96 LYS A O 1
ATOM 771 N N . MET A 1 97 ? 30.226 -13.036 -28.898 1.00 50.34 97 MET A N 1
ATOM 772 C CA .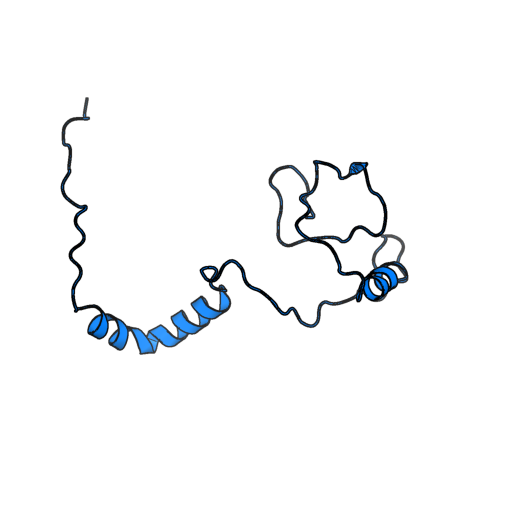 MET A 1 97 ? 30.160 -11.572 -28.930 1.00 50.34 97 MET A CA 1
ATOM 773 C C . MET A 1 97 ? 31.079 -10.895 -27.895 1.00 50.34 97 MET A C 1
ATOM 775 O O . MET A 1 97 ? 31.420 -9.727 -28.056 1.00 50.34 97 MET A O 1
ATOM 779 N N . SER A 1 98 ? 31.532 -11.619 -26.865 1.00 43.50 98 SER A N 1
ATOM 780 C CA . SER A 1 98 ? 32.397 -11.097 -25.792 1.00 43.50 98 SER A CA 1
ATOM 781 C C . SER A 1 98 ? 33.900 -11.383 -25.969 1.00 43.50 98 SER A C 1
ATOM 783 O O . SER A 1 98 ? 34.712 -10.910 -25.178 1.00 43.50 98 SER A O 1
ATOM 785 N N . CYS A 1 99 ? 34.326 -12.058 -27.047 1.00 46.28 99 CYS A N 1
ATOM 786 C CA . CYS A 1 99 ? 35.757 -12.265 -27.355 1.00 46.28 99 CYS A CA 1
ATOM 787 C C . CYS A 1 99 ? 36.479 -10.982 -27.858 1.00 46.28 99 CYS A C 1
ATOM 789 O O . CYS A 1 99 ? 37.667 -10.988 -28.184 1.00 46.28 99 CYS A O 1
ATOM 791 N N . GLY A 1 100 ? 35.788 -9.840 -27.903 1.00 48.31 100 GLY A N 1
ATOM 792 C CA . GLY A 1 100 ? 36.322 -8.558 -28.358 1.00 48.31 100 GLY A CA 1
ATOM 793 C C . GLY A 1 100 ? 36.677 -7.591 -27.228 1.00 48.31 100 GLY A C 1
ATOM 794 O O . GLY A 1 100 ? 35.968 -6.616 -27.033 1.00 48.31 100 GLY A O 1
ATOM 795 N N . LYS A 1 101 ? 37.834 -7.799 -26.587 1.00 46.94 101 LYS A N 1
ATOM 796 C CA . LYS A 1 101 ? 38.616 -6.800 -25.819 1.00 46.94 101 LYS A CA 1
ATOM 797 C C . LYS A 1 101 ? 37.970 -6.172 -24.568 1.00 46.94 101 LYS A C 1
ATOM 799 O O . LYS A 1 101 ? 37.359 -5.113 -24.638 1.00 46.94 101 LYS A O 1
ATOM 804 N N . SER A 1 102 ? 38.440 -6.632 -23.411 1.00 43.19 102 SER A N 1
ATOM 805 C CA . SER A 1 102 ? 38.982 -5.746 -22.366 1.00 43.19 102 SER A CA 1
ATOM 806 C C . SER A 1 102 ? 39.834 -6.557 -21.383 1.00 43.19 102 SER A C 1
ATOM 808 O O . SER A 1 102 ? 39.379 -7.502 -20.749 1.00 43.19 102 SER A O 1
ATOM 810 N N . LYS A 1 103 ? 41.128 -6.219 -21.308 1.00 48.38 103 LYS A N 1
ATOM 811 C CA . LYS A 1 103 ? 42.062 -6.741 -20.303 1.00 48.38 103 LYS A CA 1
ATOM 812 C C . LYS A 1 103 ? 41.768 -6.018 -18.985 1.00 48.38 103 LYS A C 1
ATOM 814 O O . LYS A 1 103 ? 41.948 -4.804 -18.927 1.00 48.38 103 LYS A O 1
ATOM 819 N N . SER A 1 104 ? 41.313 -6.743 -17.965 1.00 42.41 104 SER A N 1
ATOM 820 C CA . SER A 1 104 ? 41.239 -6.233 -16.591 1.00 42.41 104 SER A CA 1
ATOM 821 C C . SER A 1 104 ? 42.653 -6.114 -16.015 1.00 42.41 104 SER A C 1
ATOM 823 O O . SER A 1 104 ? 43.458 -7.035 -16.141 1.00 42.41 104 SER A O 1
ATOM 825 N N . ALA A 1 105 ? 42.957 -4.964 -15.417 1.00 47.41 105 ALA A N 1
ATOM 826 C CA . ALA A 1 105 ? 44.234 -4.636 -14.792 1.00 47.41 105 ALA A CA 1
ATOM 827 C C . ALA A 1 105 ? 44.154 -4.764 -13.262 1.00 47.41 105 ALA A C 1
ATOM 829 O O . ALA A 1 105 ? 44.549 -3.847 -12.545 1.00 47.41 105 ALA A O 1
ATOM 830 N N . HIS A 1 106 ? 43.617 -5.875 -12.752 1.00 41.06 106 HIS A N 1
ATOM 831 C CA . HIS A 1 106 ? 43.576 -6.097 -11.307 1.00 41.06 106 HIS A CA 1
ATOM 832 C C . HIS A 1 106 ? 43.708 -7.567 -10.894 1.00 41.06 106 HIS A C 1
ATOM 834 O O . HIS A 1 106 ? 42.919 -8.057 -10.101 1.00 41.06 106 HIS A O 1
ATOM 840 N N . ASP A 1 107 ? 44.740 -8.248 -11.390 1.00 49.59 107 ASP A N 1
ATOM 841 C CA . ASP A 1 107 ? 45.205 -9.511 -10.806 1.00 49.59 107 ASP A CA 1
ATOM 842 C C . ASP A 1 107 ? 46.731 -9.583 -10.892 1.00 49.59 107 ASP A C 1
ATOM 844 O O . ASP A 1 107 ? 47.294 -10.231 -11.765 1.00 49.59 107 ASP A O 1
ATOM 848 N N . HIS A 1 108 ? 47.419 -8.853 -10.014 1.00 51.00 108 HIS A N 1
ATOM 849 C CA . HIS A 1 108 ? 48.795 -9.169 -9.622 1.00 51.00 108 HIS A CA 1
ATOM 850 C C . HIS A 1 108 ? 49.122 -8.481 -8.293 1.00 51.00 108 HIS A C 1
ATOM 852 O O . HIS A 1 108 ? 49.819 -7.473 -8.256 1.00 51.00 108 HIS A O 1
ATOM 858 N N . LEU A 1 109 ? 48.632 -9.042 -7.187 1.00 49.22 109 LEU A N 1
ATOM 859 C CA . LEU A 1 109 ? 49.336 -8.949 -5.908 1.00 49.22 109 LEU A CA 1
ATOM 860 C C . LEU A 1 109 ? 48.968 -10.157 -5.037 1.00 49.22 109 LEU A C 1
ATOM 862 O O . LEU A 1 109 ? 48.076 -10.116 -4.197 1.00 49.22 109 LEU A O 1
ATOM 866 N N . THR A 1 110 ? 49.651 -11.273 -5.282 1.00 49.53 110 THR A N 1
ATOM 867 C CA . THR A 1 110 ? 49.703 -12.392 -4.339 1.00 49.53 110 THR A CA 1
ATOM 868 C C . THR A 1 110 ? 50.786 -12.048 -3.323 1.00 49.53 110 THR A C 1
ATOM 870 O O . THR A 1 110 ? 51.968 -12.193 -3.629 1.00 49.53 110 THR A O 1
ATOM 873 N N . ASP A 1 111 ? 50.412 -11.532 -2.153 1.00 51.25 111 ASP A N 1
ATOM 874 C CA . ASP A 1 111 ? 51.375 -11.198 -1.099 1.00 51.25 111 ASP A CA 1
ATOM 875 C C . ASP A 1 111 ? 51.617 -12.437 -0.201 1.00 51.25 111 ASP A C 1
ATOM 877 O O . ASP A 1 111 ? 50.703 -12.849 0.517 1.00 51.25 111 ASP A O 1
ATOM 881 N N . PRO A 1 112 ? 52.794 -13.103 -0.224 1.00 51.44 112 PRO A N 1
ATOM 882 C CA . PRO A 1 112 ? 52.976 -14.418 0.410 1.00 51.44 112 PRO A CA 1
ATOM 883 C C . PRO A 1 112 ? 53.427 -14.367 1.885 1.00 51.44 112 PRO A C 1
ATOM 885 O O . PRO A 1 112 ? 54.003 -15.334 2.382 1.00 51.44 112 PRO A O 1
ATOM 888 N N . LYS A 1 113 ? 53.264 -13.245 2.598 1.00 54.41 113 LYS A N 1
ATOM 889 C CA . LYS A 1 113 ? 53.996 -12.976 3.857 1.00 54.41 113 LYS A CA 1
ATOM 890 C C . LYS A 1 113 ? 53.141 -12.765 5.110 1.00 54.41 113 LYS A C 1
ATOM 892 O O . LYS A 1 113 ? 53.604 -12.129 6.049 1.00 54.41 113 LYS A O 1
ATOM 897 N N . LEU A 1 114 ? 51.961 -13.375 5.191 1.00 47.62 114 LEU A N 1
ATOM 898 C CA . LEU A 1 114 ? 51.230 -13.505 6.459 1.00 47.62 114 LEU A CA 1
ATOM 899 C C . LEU A 1 114 ? 50.855 -14.968 6.725 1.00 47.62 114 LEU A C 1
ATOM 901 O O . LEU A 1 114 ? 49.690 -15.343 6.769 1.00 47.62 114 LEU A O 1
ATOM 905 N N . SER A 1 115 ? 51.881 -15.801 6.911 1.00 41.47 115 SER A N 1
ATOM 906 C CA . SER A 1 115 ? 51.781 -16.982 7.769 1.00 41.47 115 SER A CA 1
ATOM 907 C C . SER A 1 115 ? 52.855 -16.895 8.850 1.00 41.47 115 SER A C 1
ATOM 909 O O . SER A 1 115 ? 54.043 -17.055 8.552 1.00 41.47 115 SER A O 1
ATOM 911 N N . SER A 1 116 ? 52.446 -16.619 10.084 1.00 45.31 116 SER A N 1
ATOM 912 C CA . SER A 1 116 ? 53.041 -17.070 11.354 1.00 45.31 116 SER A CA 1
ATOM 913 C C . SER A 1 116 ? 52.083 -16.692 12.473 1.00 45.31 116 SER A C 1
ATOM 915 O O . SER A 1 116 ? 51.629 -15.527 12.455 1.00 45.31 116 SER A O 1
#

Solvent-accessible surface area (backbone atoms only — not comparable to full-atom values): 8303 Å² t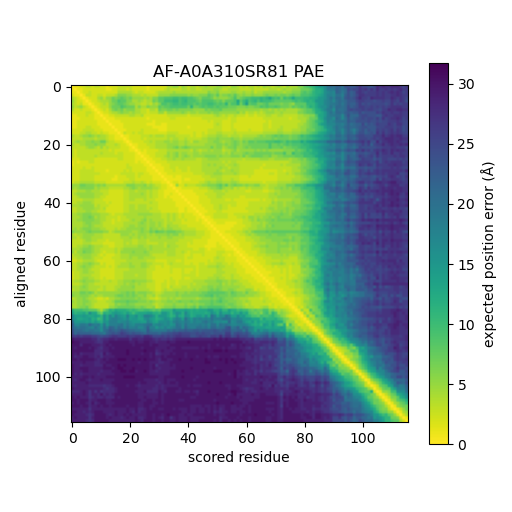otal; per-residue (Å²): 62,43,59,91,55,85,96,46,67,69,90,53,67,75,83,77,93,61,94,60,74,88,47,62,96,73,41,60,82,89,80,82,82,54,81,94,55,43,64,70,57,54,57,64,72,72,53,60,54,49,98,81,73,44,50,76,72,68,86,75,88,87,77,87,82,83,91,76,74,94,60,84,82,68,73,61,67,67,62,54,50,56,50,58,66,52,35,82,76,40,63,73,59,60,67,68,70,66,74,70,80,80,86,81,94,80,86,87,82,86,78,90,82,85,83,133

pLDDT: mean 79.76, std 20.46, range [40.31, 97.25]

Foldseek 3Di:
DDAPDPPGDDPDDDDDPDDDPVCPPVDDDDDDDDPVCVVVVVVQVVFDADPVRHGPDHDDDPDDDDPDDPCPPDDDVVVVVVVVVVCVVVVVPPVVVPPPDDDDPPPDDPDPPPDD